Protein AF-A0A3S3IVM9-F1 (afdb_monomer_lite)

pLDDT: mean 96.52, std 1.85, range [87.75, 98.62]

Structure (mmCIF, N/CA/C/O backbone):
data_AF-A0A3S3IVM9-F1
#
_entry.id   AF-A0A3S3IVM9-F1
#
loop_
_atom_site.group_PDB
_atom_site.id
_atom_site.type_symbol
_atom_site.label_atom_id
_atom_site.label_alt_id
_atom_site.label_comp_id
_atom_site.label_asym_id
_atom_site.label_entity_id
_atom_site.label_seq_id
_atom_site.pdbx_PDB_ins_code
_atom_site.Cartn_x
_atom_site.Cartn_y
_atom_site.Cartn_z
_atom_site.occupancy
_atom_site.B_iso_or_equiv
_atom_site.auth_seq_id
_atom_site.auth_comp_id
_atom_site.auth_asym_id
_atom_site.auth_atom_id
_atom_site.pdbx_PDB_model_num
ATOM 1 N N . GLU A 1 1 ? -4.073 -0.630 16.841 1.00 87.75 1 GLU A N 1
ATOM 2 C CA . GLU A 1 1 ? -5.350 -0.385 17.554 1.00 87.75 1 GLU A CA 1
ATOM 3 C C . GLU A 1 1 ? -5.405 0.890 18.407 1.00 87.75 1 GLU A C 1
ATOM 5 O O . GLU A 1 1 ? -6.508 1.329 18.704 1.00 87.75 1 GLU A O 1
ATOM 10 N N . THR A 1 2 ? -4.285 1.530 18.776 1.00 96.75 2 THR A N 1
ATOM 11 C CA . THR A 1 2 ? -4.267 2.709 19.675 1.00 96.75 2 THR A CA 1
ATOM 12 C C . THR A 1 2 ? -5.289 3.794 19.318 1.00 96.75 2 THR A C 1
ATOM 14 O O . THR A 1 2 ? -6.079 4.181 20.171 1.00 96.75 2 THR A O 1
ATOM 17 N N . MET A 1 3 ? -5.333 4.231 18.053 1.00 97.06 3 MET A N 1
ATOM 18 C CA . MET A 1 3 ? -6.274 5.269 17.600 1.00 97.06 3 MET A CA 1
ATOM 19 C C . MET A 1 3 ? -7.740 4.830 17.684 1.00 97.06 3 MET A C 1
ATOM 21 O O . MET A 1 3 ? -8.604 5.631 18.023 1.00 97.06 3 MET A O 1
ATOM 25 N N . VAL A 1 4 ? -8.015 3.554 17.404 1.00 97.56 4 VAL A N 1
ATOM 26 C CA . VAL A 1 4 ? -9.370 2.990 17.457 1.00 97.56 4 VAL A CA 1
ATOM 27 C C . VAL A 1 4 ? -9.909 3.054 18.880 1.00 97.56 4 VAL A C 1
ATOM 29 O O . VAL A 1 4 ? -11.016 3.534 19.092 1.00 97.56 4 VAL A O 1
ATOM 32 N N . LEU A 1 5 ? -9.113 2.618 19.858 1.00 97.69 5 LEU A N 1
ATOM 33 C CA . LEU A 1 5 ? -9.516 2.615 21.264 1.00 97.69 5 LEU A CA 1
ATOM 34 C C . LEU A 1 5 ? -9.578 4.030 21.846 1.00 97.69 5 LEU A C 1
ATOM 36 O O . LEU A 1 5 ? -10.541 4.360 22.531 1.00 97.69 5 LEU A O 1
ATOM 40 N N . ALA A 1 6 ? -8.585 4.871 21.547 1.00 98.31 6 ALA A N 1
ATOM 41 C CA . ALA A 1 6 ? -8.508 6.230 22.082 1.00 98.31 6 ALA A CA 1
ATOM 42 C C . ALA A 1 6 ? -9.662 7.129 21.612 1.00 98.31 6 ALA A C 1
ATOM 44 O O . ALA A 1 6 ? -10.060 8.039 22.335 1.00 98.31 6 ALA A O 1
ATOM 45 N N . HIS A 1 7 ? -10.198 6.873 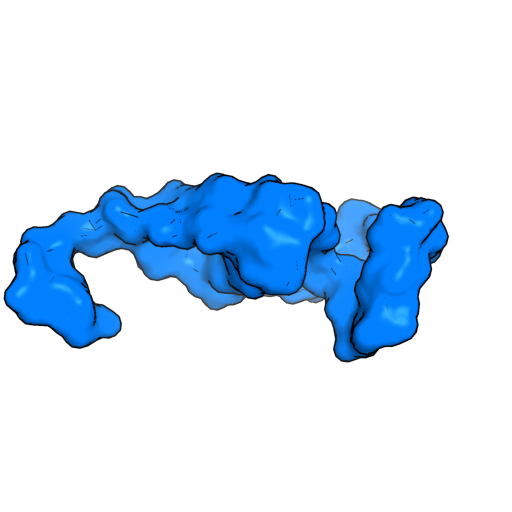20.415 1.00 97.75 7 HIS A N 1
ATOM 46 C CA . HIS A 1 7 ? -11.228 7.714 19.803 1.00 97.75 7 HIS A CA 1
ATOM 47 C C . HIS A 1 7 ? -12.554 6.989 19.541 1.00 97.75 7 HIS A C 1
ATOM 49 O O . HIS A 1 7 ? -13.441 7.575 18.927 1.00 97.75 7 HIS A O 1
ATOM 55 N N . GLY A 1 8 ? -12.709 5.737 19.986 1.00 97.38 8 GLY A N 1
ATOM 56 C CA . GLY A 1 8 ? -13.928 4.952 19.762 1.00 97.38 8 GLY A CA 1
ATOM 57 C C . GLY A 1 8 ? -14.278 4.780 18.279 1.00 97.38 8 GLY A C 1
ATOM 58 O O . GLY A 1 8 ? -15.450 4.857 17.918 1.00 97.38 8 GLY A O 1
ATOM 59 N N . LEU A 1 9 ? -13.273 4.605 17.413 1.00 97.31 9 LEU A N 1
ATOM 60 C CA . LEU A 1 9 ? -13.484 4.487 15.965 1.00 97.31 9 LEU A CA 1
ATOM 61 C C . LEU A 1 9 ? -14.103 3.131 15.604 1.00 97.31 9 L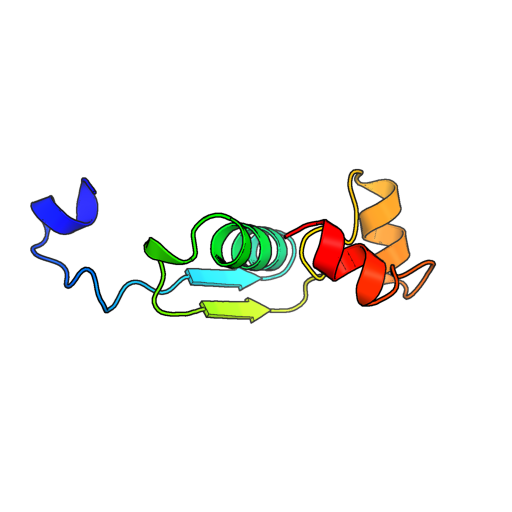EU A C 1
ATOM 63 O O . LEU A 1 9 ? -13.797 2.107 16.217 1.00 97.31 9 LEU A O 1
ATOM 67 N N . ASP A 1 10 ? -14.931 3.115 14.562 1.00 97.31 10 ASP A N 1
ATOM 68 C CA 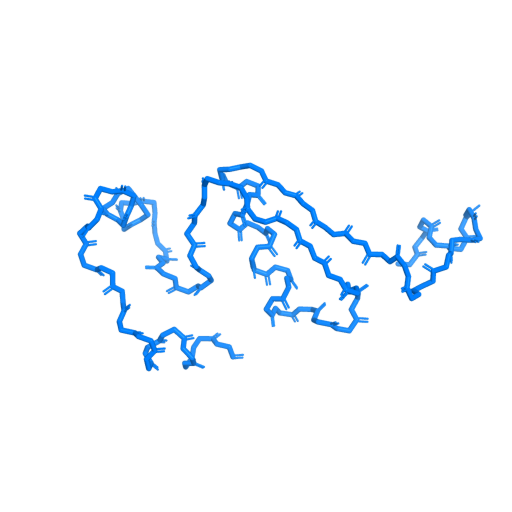. ASP A 1 10 ? -15.483 1.881 14.003 1.00 97.31 10 ASP A CA 1
ATOM 69 C C . ASP A 1 10 ? -14.392 1.102 13.248 1.00 97.31 10 ASP A C 1
ATOM 71 O O . ASP A 1 10 ? -13.826 1.592 12.267 1.00 97.31 10 ASP A O 1
ATOM 75 N N . ARG A 1 11 ? -14.104 -0.125 13.703 1.00 96.12 11 ARG A N 1
ATOM 76 C CA . ARG A 1 11 ? -13.109 -1.012 13.080 1.00 96.12 11 ARG A CA 1
ATOM 77 C C . ARG A 1 11 ? -13.497 -1.424 11.660 1.00 96.12 11 ARG A C 1
ATOM 79 O O . ARG A 1 11 ? -12.605 -1.624 10.849 1.00 96.12 11 ARG A O 1
ATOM 86 N N . GLY A 1 12 ? -14.792 -1.501 11.350 1.00 96.62 12 GLY A N 1
ATOM 87 C CA . GLY A 1 12 ? -15.291 -1.836 10.012 1.00 96.62 12 GLY A CA 1
ATOM 88 C C . GLY A 1 12 ? -15.300 -0.655 9.038 1.00 96.62 12 GLY A C 1
ATOM 89 O O . GLY A 1 12 ? -15.851 -0.762 7.949 1.00 96.62 12 GLY A O 1
ATOM 90 N N . ARG A 1 13 ? -14.759 0.509 9.427 1.00 97.44 13 ARG A N 1
ATOM 91 C CA . ARG A 1 13 ? -14.740 1.732 8.601 1.00 97.44 13 ARG A CA 1
ATOM 92 C C . ARG A 1 13 ? -13.364 2.383 8.557 1.00 97.44 13 ARG A C 1
ATOM 94 O O . ARG A 1 13 ? -13.239 3.609 8.574 1.00 97.44 13 ARG A O 1
ATOM 101 N N . ILE A 1 14 ? -12.324 1.562 8.516 1.00 98.12 14 ILE A N 1
ATOM 102 C CA . ILE A 1 14 ? -10.947 2.022 8.366 1.00 98.12 14 ILE A CA 1
ATOM 103 C C . ILE A 1 14 ? -10.574 1.927 6.888 1.00 98.12 14 ILE A C 1
ATOM 105 O O . ILE A 1 14 ? -10.653 0.862 6.282 1.00 98.12 14 ILE A O 1
ATOM 109 N N . PHE A 1 15 ? -10.153 3.053 6.317 1.00 98.44 15 PHE A N 1
ATOM 110 C CA . PHE A 1 15 ? -9.756 3.158 4.916 1.00 98.44 15 PHE A CA 1
ATOM 111 C C . PHE A 1 15 ? -8.341 3.715 4.806 1.00 98.44 15 PHE A C 1
ATOM 113 O O . PHE A 1 15 ? -7.892 4.475 5.667 1.00 98.44 15 PHE A O 1
ATOM 120 N N . ILE A 1 16 ? -7.651 3.373 3.722 1.00 98.62 16 ILE A N 1
ATOM 121 C CA . ILE A 1 16 ? -6.303 3.865 3.429 1.00 98.62 16 ILE A CA 1
ATOM 122 C C . ILE A 1 16 ? -6.228 4.471 2.028 1.00 98.62 16 ILE A C 1
ATOM 124 O O . ILE A 1 16 ? -6.846 3.997 1.080 1.00 98.62 16 ILE A O 1
ATOM 128 N N . THR A 1 17 ? -5.482 5.560 1.887 1.00 98.56 17 THR A N 1
ATOM 129 C CA . THR A 1 17 ? -5.274 6.227 0.600 1.00 98.56 17 THR A CA 1
ATOM 130 C C . THR A 1 17 ? -3.875 6.815 0.523 1.00 98.56 17 THR A C 1
ATOM 132 O O . THR A 1 17 ? -3.265 7.128 1.550 1.00 98.56 17 THR A O 1
ATOM 135 N N . GLY A 1 18 ? -3.371 6.997 -0.694 1.00 98.50 18 GLY A N 1
ATOM 136 C CA . GLY A 1 18 ? -2.078 7.621 -0.911 1.00 98.50 18 GLY A CA 1
ATOM 137 C C . GLY A 1 18 ? -1.765 7.914 -2.374 1.00 98.50 18 GLY A C 1
ATOM 138 O O . GLY A 1 18 ? -2.320 7.315 -3.295 1.00 98.50 18 GLY A O 1
ATOM 139 N N . LEU A 1 19 ? -0.826 8.843 -2.563 1.00 98.25 19 LEU A N 1
ATOM 140 C CA . LEU A 1 19 ? -0.334 9.312 -3.858 1.00 98.25 19 LEU A CA 1
ATOM 141 C C . LEU A 1 19 ? 1.105 8.841 -4.097 1.00 98.25 19 LEU A C 1
ATOM 143 O O . LEU A 1 19 ? 1.929 8.912 -3.183 1.00 98.25 19 LEU A O 1
ATOM 147 N N . SER A 1 20 ? 1.440 8.432 -5.323 1.00 95.75 20 SER A N 1
ATOM 148 C CA . SER A 1 20 ? 2.813 8.081 -5.720 1.00 95.75 20 SER A CA 1
ATOM 149 C C . SER A 1 20 ? 3.379 6.957 -4.840 1.00 95.75 20 SER A C 1
ATOM 151 O O . SER A 1 20 ? 2.790 5.872 -4.775 1.00 95.75 20 SER A O 1
ATOM 153 N N . ALA A 1 21 ? 4.467 7.206 -4.109 1.00 95.19 21 ALA A N 1
ATOM 154 C CA . ALA A 1 21 ? 5.009 6.280 -3.117 1.00 95.19 21 ALA A CA 1
ATOM 155 C C . ALA A 1 21 ? 3.986 5.927 -2.019 1.00 95.19 21 ALA A C 1
ATOM 157 O O . ALA A 1 21 ? 3.903 4.776 -1.598 1.00 95.19 21 ALA A O 1
ATOM 158 N N . GLY A 1 22 ? 3.142 6.879 -1.609 1.00 98.12 22 GLY A N 1
ATOM 159 C CA . GLY A 1 22 ? 2.042 6.622 -0.676 1.00 98.12 22 GLY A CA 1
ATOM 160 C C . GLY A 1 22 ? 0.952 5.733 -1.278 1.00 98.12 22 GLY A C 1
ATOM 161 O O . GLY A 1 22 ? 0.348 4.931 -0.570 1.00 98.12 22 GLY A O 1
ATOM 162 N N . GLY A 1 23 ? 0.730 5.814 -2.592 1.00 98.00 23 GLY A N 1
ATOM 163 C CA . GLY A 1 23 ? -0.162 4.896 -3.302 1.00 98.00 23 GLY A CA 1
ATOM 164 C C . GLY A 1 23 ? 0.410 3.477 -3.355 1.00 98.00 23 GLY A C 1
ATOM 165 O O . GLY A 1 23 ? -0.334 2.511 -3.212 1.00 98.00 23 GLY A O 1
ATOM 166 N N . ALA A 1 24 ? 1.737 3.345 -3.455 1.00 96.81 24 ALA A N 1
ATOM 167 C CA . ALA A 1 24 ? 2.400 2.042 -3.485 1.00 96.81 24 ALA A CA 1
ATOM 168 C C . ALA A 1 24 ? 2.291 1.385 -2.109 1.00 96.81 24 ALA A C 1
ATOM 170 O O . ALA A 1 24 ? 1.954 0.208 -1.998 1.00 96.81 24 ALA A O 1
ATOM 171 N N . MET A 1 25 ? 2.477 2.185 -1.055 1.00 97.81 25 MET A N 1
ATOM 172 C CA . MET A 1 25 ? 2.224 1.764 0.318 1.00 97.81 25 MET A CA 1
ATOM 173 C C . MET A 1 25 ? 0.753 1.396 0.536 1.00 97.81 25 MET A C 1
ATOM 175 O O . MET A 1 25 ? 0.469 0.377 1.151 1.00 97.81 25 MET A O 1
ATOM 179 N N . THR A 1 26 ? -0.187 2.166 -0.018 1.00 98.62 26 THR A N 1
ATOM 180 C CA . THR A 1 26 ? -1.622 1.840 0.043 1.00 98.62 26 THR A CA 1
ATOM 181 C C . THR A 1 26 ? -1.903 0.479 -0.595 1.00 98.62 26 THR A C 1
ATOM 183 O O . THR A 1 26 ? -2.564 -0.354 0.018 1.00 98.62 26 THR A O 1
ATOM 186 N N . SER A 1 27 ? -1.346 0.207 -1.781 1.00 97.56 27 SER A N 1
ATOM 187 C CA . SER A 1 27 ? -1.479 -1.099 -2.436 1.00 97.56 27 SER A CA 1
ATOM 188 C C . SER A 1 27 ? -0.872 -2.231 -1.609 1.00 97.56 27 SER A C 1
ATOM 190 O O . SER A 1 27 ? -1.458 -3.307 -1.557 1.00 97.56 27 SER A O 1
ATOM 192 N N . ALA A 1 28 ? 0.283 -2.007 -0.976 1.00 97.19 28 ALA A N 1
ATOM 193 C CA . ALA A 1 28 ? 0.928 -3.004 -0.126 1.00 97.19 28 ALA A CA 1
ATOM 194 C C . ALA A 1 28 ? 0.110 -3.301 1.135 1.00 97.19 28 ALA A C 1
ATOM 196 O O . ALA A 1 28 ? -0.065 -4.459 1.494 1.00 97.19 28 ALA A O 1
ATOM 197 N N . MET A 1 29 ? -0.439 -2.273 1.781 1.00 98.19 29 MET A N 1
ATOM 198 C CA . MET A 1 29 ? -1.251 -2.446 2.984 1.00 98.19 29 MET A CA 1
ATOM 199 C C . MET A 1 29 ? -2.562 -3.179 2.695 1.00 98.19 29 MET A C 1
ATOM 201 O O . MET A 1 29 ? -2.927 -4.063 3.459 1.00 98.19 29 MET A O 1
ATOM 205 N N . LEU A 1 30 ? -3.237 -2.868 1.582 1.00 97.56 30 LEU A N 1
ATOM 206 C CA . LEU A 1 30 ? -4.452 -3.583 1.170 1.00 97.56 30 LEU A CA 1
ATOM 207 C C . LEU A 1 30 ? -4.177 -5.053 0.816 1.00 97.56 30 LEU A C 1
ATOM 209 O O . LEU A 1 30 ? -5.022 -5.904 1.064 1.00 97.56 30 LEU A O 1
ATOM 213 N N . ALA A 1 31 ? -3.005 -5.352 0.247 1.00 96.81 31 ALA A N 1
ATOM 214 C CA . ALA A 1 31 ? -2.598 -6.715 -0.083 1.00 96.81 31 ALA A CA 1
ATOM 215 C C . ALA A 1 31 ? -2.194 -7.533 1.156 1.00 96.81 31 ALA A C 1
ATOM 217 O O . ALA A 1 31 ? -2.593 -8.684 1.293 1.00 96.81 31 ALA A O 1
ATOM 218 N N . CYS A 1 32 ? -1.396 -6.945 2.051 1.00 96.94 32 CYS A N 1
ATOM 219 C CA . CYS A 1 32 ? -0.804 -7.647 3.191 1.00 96.94 32 CYS A CA 1
ATOM 220 C C . CYS A 1 32 ? -1.658 -7.634 4.464 1.00 96.94 32 CYS A C 1
ATOM 222 O O . CYS A 1 32 ? -1.437 -8.481 5.324 1.00 96.94 32 CYS A O 1
ATOM 224 N N . TYR A 1 33 ? -2.577 -6.675 4.604 1.00 97.12 33 TYR A N 1
ATOM 225 C CA . TYR A 1 33 ? -3.408 -6.491 5.800 1.00 97.12 33 TYR A CA 1
ATOM 226 C C . TYR A 1 33 ? -4.890 -6.256 5.451 1.00 97.12 33 TYR A C 1
ATOM 228 O O . TYR A 1 33 ? -5.475 -5.247 5.872 1.00 97.12 33 TYR A O 1
ATOM 236 N N . PRO A 1 34 ? -5.518 -7.139 4.649 1.00 96.19 34 PRO A N 1
ATOM 237 C CA . PRO A 1 34 ? -6.907 -6.969 4.223 1.00 96.19 34 PRO A CA 1
ATOM 238 C C . PRO A 1 34 ? -7.906 -6.989 5.390 1.00 96.19 34 PRO A C 1
ATOM 240 O O . PRO A 1 34 ? -9.004 -6.464 5.269 1.00 96.19 34 PRO A O 1
ATOM 243 N N . GLU A 1 35 ? -7.541 -7.559 6.537 1.00 95.81 35 GLU A N 1
ATOM 244 C CA . GLU A 1 35 ? -8.363 -7.597 7.747 1.00 95.81 35 GLU A CA 1
ATOM 245 C C . GLU A 1 35 ? -8.444 -6.253 8.486 1.00 95.81 35 GLU A C 1
ATOM 247 O O . GLU A 1 35 ? -9.295 -6.083 9.357 1.00 95.81 35 GLU A O 1
ATOM 252 N N . ILE A 1 36 ? -7.544 -5.312 8.176 1.00 96.50 36 ILE A N 1
ATOM 253 C CA . ILE A 1 36 ? -7.487 -3.998 8.831 1.00 96.50 36 ILE A CA 1
ATOM 254 C C . ILE A 1 36 ? -8.324 -2.963 8.080 1.00 96.50 36 ILE A C 1
ATOM 256 O O . ILE A 1 36 ? -8.908 -2.081 8.711 1.00 96.50 36 ILE A O 1
ATOM 260 N N . PHE A 1 37 ? -8.338 -3.024 6.748 1.00 97.69 37 PHE A N 1
ATOM 261 C CA . PHE A 1 37 ? -8.918 -1.984 5.904 1.00 97.69 37 PHE A CA 1
ATOM 262 C C . PHE A 1 37 ? -10.141 -2.504 5.159 1.00 97.69 37 PHE A C 1
ATOM 264 O O . PHE A 1 37 ? -10.039 -3.442 4.379 1.00 97.69 37 PHE A O 1
ATOM 271 N N . GLU A 1 38 ? -11.267 -1.810 5.308 1.00 97.88 38 GLU A N 1
ATOM 272 C CA . GLU A 1 38 ? -12.490 -2.091 4.542 1.00 97.88 38 GLU A CA 1
ATOM 273 C C . GLU A 1 38 ? -12.319 -1.727 3.054 1.00 97.88 38 GLU A C 1
ATOM 275 O O . GLU A 1 38 ? -13.000 -2.240 2.171 1.00 97.88 38 GLU A O 1
ATOM 280 N N . GLY A 1 39 ? -11.377 -0.830 2.752 1.00 97.62 39 GLY A N 1
ATOM 281 C CA . GLY A 1 39 ? -11.001 -0.491 1.387 1.00 97.62 39 GLY A CA 1
ATOM 282 C C . GLY A 1 39 ? -9.985 0.642 1.313 1.00 97.62 39 GLY A C 1
ATOM 283 O O . GLY A 1 39 ? -9.467 1.129 2.322 1.00 97.62 39 GLY A O 1
ATOM 284 N N . GLY A 1 40 ? -9.705 1.103 0.096 1.00 97.56 40 GLY A N 1
ATOM 285 C CA . GLY A 1 40 ? -8.775 2.204 -0.103 1.00 97.56 40 GLY A CA 1
ATOM 286 C C . GLY A 1 40 ? -8.705 2.742 -1.525 1.00 97.56 40 GLY A C 1
ATOM 287 O O . GLY A 1 40 ? -9.320 2.202 -2.443 1.00 97.56 40 GLY A O 1
ATOM 288 N N . ALA A 1 41 ? -7.943 3.822 -1.695 1.00 98.38 41 ALA A N 1
ATOM 289 C CA . ALA A 1 41 ? -7.740 4.489 -2.979 1.00 98.38 41 ALA A CA 1
ATOM 290 C C . ALA A 1 41 ? -6.246 4.633 -3.299 1.00 98.38 41 ALA A C 1
ATOM 292 O O . ALA A 1 41 ? -5.486 5.263 -2.564 1.00 98.38 41 ALA A O 1
ATOM 293 N N . ILE A 1 42 ? -5.826 4.059 -4.426 1.00 98.38 42 ILE A N 1
ATOM 294 C CA . ILE A 1 42 ? -4.438 4.078 -4.894 1.00 98.38 42 ILE A CA 1
ATOM 295 C C . ILE A 1 42 ? -4.320 5.117 -6.009 1.00 98.38 42 ILE A C 1
ATOM 297 O O . ILE A 1 42 ? -4.942 4.969 -7.059 1.00 98.38 42 ILE A O 1
ATOM 301 N N . ILE A 1 43 ? -3.519 6.165 -5.799 1.00 98.06 43 ILE A N 1
ATOM 302 C CA . ILE A 1 43 ? -3.418 7.291 -6.737 1.00 98.06 43 ILE A CA 1
ATOM 303 C C . ILE A 1 43 ? -2.001 7.378 -7.314 1.00 98.06 43 ILE A C 1
ATOM 305 O O . ILE A 1 43 ? -1.020 7.441 -6.572 1.00 98.06 43 ILE A O 1
ATOM 309 N N . ALA A 1 44 ? -1.902 7.415 -8.649 1.00 95.94 44 ALA A N 1
ATOM 310 C CA . ALA A 1 44 ? -0.653 7.549 -9.411 1.00 95.94 44 ALA A CA 1
ATOM 311 C C . ALA A 1 44 ? 0.460 6.597 -8.932 1.00 95.94 44 ALA A C 1
ATOM 313 O O . ALA A 1 44 ? 1.551 7.034 -8.573 1.00 95.94 44 ALA A O 1
ATOM 314 N N . SER A 1 45 ? 0.165 5.298 -8.874 1.00 95.38 45 SER A N 1
ATOM 315 C CA . SER A 1 45 ? 1.074 4.299 -8.311 1.00 95.38 45 SER A CA 1
ATOM 316 C C . SER A 1 45 ? 1.147 3.012 -9.134 1.00 95.38 45 SER A C 1
ATOM 318 O O . SER A 1 45 ? 0.599 2.941 -10.231 1.00 95.38 45 SER A O 1
ATOM 320 N N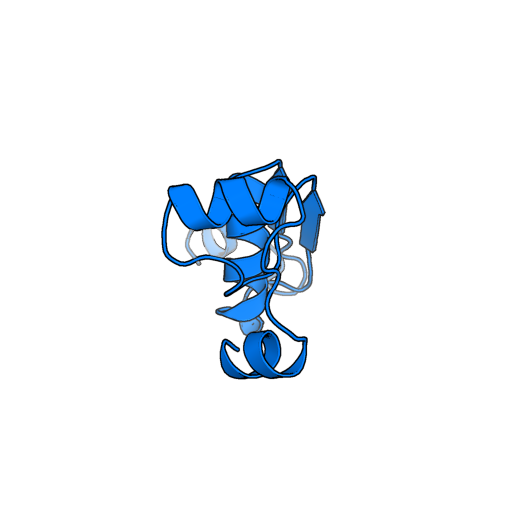 . LEU A 1 46 ? 1.850 2.008 -8.608 1.00 95.50 46 LEU A N 1
ATOM 321 C CA . LEU A 1 46 ? 2.077 0.706 -9.227 1.00 95.50 46 LEU A CA 1
ATOM 322 C C . LEU A 1 46 ? 1.424 -0.421 -8.404 1.00 95.50 46 LEU A C 1
ATOM 324 O O . LEU A 1 46 ? 1.287 -0.274 -7.187 1.00 95.50 46 LEU A O 1
ATOM 328 N N . PRO A 1 47 ? 1.073 -1.565 -9.026 1.00 95.88 47 PRO A N 1
ATOM 329 C CA . PRO A 1 47 ? 0.565 -2.732 -8.308 1.00 95.88 47 PRO A CA 1
ATOM 330 C C . PRO A 1 47 ? 1.545 -3.253 -7.250 1.00 95.88 47 PRO A C 1
ATOM 332 O O . PRO A 1 47 ? 2.767 -3.195 -7.438 1.00 95.88 47 PRO A O 1
ATOM 335 N N . TYR A 1 48 ? 1.020 -3.834 -6.171 1.00 96.81 48 TYR A N 1
ATOM 336 C CA . TYR A 1 48 ? 1.831 -4.561 -5.196 1.00 96.81 48 TYR A CA 1
ATOM 337 C C . TYR A 1 48 ? 2.662 -5.669 -5.870 1.00 96.81 48 TYR A C 1
ATOM 339 O O . TYR A 1 48 ? 2.195 -6.355 -6.777 1.00 96.81 48 TYR A O 1
ATOM 347 N N . GLY A 1 49 ? 3.930 -5.801 -5.469 1.00 95.62 49 GLY A N 1
ATOM 348 C CA . GLY A 1 49 ? 4.869 -6.770 -6.049 1.00 95.62 49 GLY A CA 1
ATOM 349 C C . GLY A 1 49 ? 5.432 -6.410 -7.434 1.00 95.62 49 GLY A C 1
ATOM 350 O O . GLY A 1 49 ? 6.230 -7.176 -7.973 1.00 95.62 49 GLY A O 1
ATOM 351 N N . SER A 1 50 ? 5.072 -5.257 -8.013 1.00 96.75 50 SER A N 1
ATOM 352 C CA . SER A 1 50 ? 5.528 -4.847 -9.357 1.00 96.75 50 SER A CA 1
ATOM 353 C C . SER A 1 50 ? 7.022 -4.500 -9.460 1.00 96.75 50 SER A C 1
ATOM 355 O O . SER A 1 50 ? 7.617 -4.624 -10.537 1.00 96.75 50 SER A O 1
ATOM 357 N N . ALA A 1 51 ? 7.625 -4.076 -8.348 1.00 96.38 51 ALA A N 1
ATOM 358 C CA . ALA A 1 51 ? 9.035 -3.728 -8.225 1.00 96.38 51 ALA A CA 1
ATOM 359 C C . ALA A 1 51 ? 9.544 -4.054 -6.814 1.00 96.38 51 ALA A C 1
ATOM 361 O O . ALA A 1 51 ? 8.823 -3.895 -5.829 1.00 96.38 51 ALA A O 1
ATOM 362 N N . LYS A 1 52 ? 10.801 -4.487 -6.719 1.00 94.00 52 LYS A N 1
ATOM 363 C CA . LYS A 1 52 ? 11.519 -4.762 -5.464 1.00 94.00 52 LYS A CA 1
ATOM 364 C C . LYS A 1 52 ? 12.659 -3.779 -5.215 1.00 94.00 52 LYS A C 1
ATOM 366 O O . LYS A 1 52 ? 13.228 -3.759 -4.128 1.00 94.00 52 LYS A O 1
ATOM 371 N N . THR A 1 53 ? 13.000 -2.972 -6.216 1.00 95.50 53 THR A N 1
ATOM 372 C CA . THR A 1 53 ? 14.075 -1.981 -6.147 1.00 95.50 53 THR A CA 1
ATOM 373 C C . THR A 1 53 ? 13.632 -0.645 -6.742 1.00 95.50 53 THR A C 1
ATOM 375 O O . THR A 1 53 ? 12.678 -0.572 -7.518 1.00 95.50 53 THR A O 1
ATOM 378 N N . VAL A 1 54 ? 14.344 0.430 -6.392 1.00 95.00 54 VAL 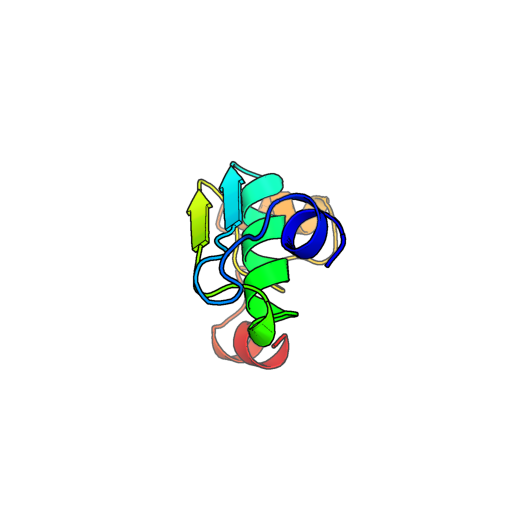A N 1
ATOM 379 C CA . VAL A 1 54 ? 14.067 1.776 -6.918 1.00 95.00 54 VAL A CA 1
ATOM 380 C C . VAL A 1 54 ? 14.208 1.849 -8.449 1.00 95.00 54 VAL A C 1
ATOM 382 O O . VAL A 1 54 ? 13.300 2.389 -9.082 1.00 95.00 54 VAL A O 1
ATOM 385 N N . PRO A 1 55 ? 15.266 1.297 -9.083 1.00 96.81 55 PRO A N 1
ATOM 386 C CA . PRO A 1 55 ? 15.366 1.295 -10.544 1.00 96.81 55 PRO A CA 1
ATOM 387 C C . PRO A 1 55 ? 14.201 0.571 -11.226 1.00 96.81 55 PRO A C 1
ATOM 389 O O . PRO A 1 55 ? 13.608 1.119 -12.153 1.00 96.81 55 PRO A O 1
ATOM 392 N N . GLU A 1 56 ? 13.809 -0.605 -10.721 1.00 96.62 56 GLU A N 1
ATOM 393 C CA . GLU A 1 56 ? 12.652 -1.336 -11.251 1.00 96.62 56 GLU A CA 1
ATOM 394 C C . GLU A 1 56 ? 11.375 -0.498 -11.177 1.00 96.62 56 GLU A C 1
ATOM 396 O O . GLU A 1 56 ? 10.608 -0.476 -12.137 1.00 96.62 56 GLU A O 1
ATOM 401 N N . ALA A 1 57 ? 11.154 0.218 -10.070 1.00 95.94 57 ALA A N 1
ATOM 402 C CA . ALA A 1 57 ? 9.983 1.072 -9.911 1.00 95.94 57 ALA A CA 1
ATOM 403 C C . ALA A 1 57 ? 9.932 2.168 -10.987 1.00 95.94 57 ALA A C 1
ATOM 405 O O . ALA A 1 57 ? 8.888 2.368 -11.608 1.00 95.94 57 ALA A O 1
ATOM 406 N N . PHE A 1 58 ? 11.059 2.830 -11.270 1.00 96.19 58 PHE A N 1
ATOM 407 C CA . PHE A 1 58 ? 11.128 3.825 -12.344 1.00 96.19 58 PHE A CA 1
ATOM 408 C C . PHE A 1 58 ? 10.895 3.219 -13.729 1.00 96.19 58 PHE A C 1
ATOM 410 O O . PHE A 1 58 ? 10.213 3.833 -14.551 1.00 96.19 58 PHE A O 1
ATOM 417 N N . ASP A 1 59 ? 11.405 2.018 -13.995 1.00 97.62 59 ASP A N 1
ATOM 418 C CA . ASP A 1 59 ? 11.135 1.325 -15.255 1.00 97.62 59 ASP A CA 1
ATOM 419 C C . ASP A 1 59 ? 9.650 0.975 -15.397 1.00 97.62 59 ASP A C 1
ATOM 421 O O . ASP A 1 59 ? 9.067 1.209 -16.458 1.00 97.62 59 ASP A O 1
ATOM 425 N N . ARG A 1 60 ? 8.997 0.512 -14.322 1.00 96.31 60 ARG A N 1
ATOM 426 C CA . ARG A 1 60 ? 7.553 0.215 -14.329 1.00 96.31 60 ARG A CA 1
ATOM 427 C C . ARG A 1 60 ? 6.720 1.470 -14.559 1.00 96.31 60 ARG A C 1
ATOM 429 O O . ARG A 1 60 ? 5.783 1.430 -15.349 1.00 96.31 60 ARG A O 1
ATOM 436 N N . MET A 1 61 ? 7.090 2.595 -13.942 1.00 95.25 61 MET A N 1
ATOM 437 C CA . MET A 1 61 ? 6.428 3.890 -14.162 1.00 95.25 61 MET A CA 1
ATOM 438 C C . MET A 1 61 ? 6.528 4.367 -15.616 1.00 95.25 61 MET A C 1
ATOM 440 O O . MET A 1 61 ? 5.632 5.054 -16.096 1.00 95.25 61 MET A O 1
ATOM 444 N N . ARG A 1 62 ? 7.590 3.982 -16.333 1.00 96.31 62 ARG A N 1
ATOM 445 C CA . ARG A 1 62 ? 7.754 4.243 -17.773 1.00 96.31 62 ARG A CA 1
ATOM 446 C C . ARG A 1 62 ? 7.050 3.210 -18.662 1.00 96.31 62 ARG A C 1
ATOM 448 O O . ARG A 1 62 ? 7.135 3.312 -19.879 1.00 96.31 62 ARG A O 1
ATOM 455 N N . GLY A 1 63 ? 6.366 2.226 -18.078 1.00 95.00 63 GLY A N 1
ATOM 456 C CA . GLY A 1 63 ? 5.673 1.156 -18.797 1.00 95.00 63 GLY A CA 1
ATOM 457 C C . GLY A 1 63 ? 6.563 -0.025 -19.192 1.00 95.00 63 GLY A C 1
ATOM 458 O O . GLY A 1 63 ? 6.132 -0.889 -19.952 1.00 95.00 63 GLY A O 1
ATOM 459 N N . HIS A 1 64 ? 7.796 -0.105 -18.690 1.00 97.31 64 HIS A N 1
ATOM 460 C CA . HIS A 1 64 ? 8.732 -1.163 -19.057 1.00 97.31 64 HIS A CA 1
ATOM 461 C C . HIS A 1 64 ? 8.692 -2.338 -18.079 1.00 97.31 64 HIS A C 1
ATOM 463 O O . HIS A 1 64 ? 8.733 -2.163 -16.863 1.00 97.31 64 HIS A O 1
ATOM 469 N N . GLY A 1 65 ? 8.663 -3.558 -18.628 1.00 95.56 65 GLY A N 1
ATOM 470 C CA . GLY A 1 65 ? 8.787 -4.835 -17.912 1.00 95.56 65 GLY A CA 1
ATOM 471 C C . GLY A 1 65 ? 7.757 -5.080 -16.801 1.00 95.56 65 GLY A C 1
ATOM 472 O O . GLY A 1 65 ? 8.061 -5.756 -15.820 1.00 95.56 65 GLY A O 1
ATOM 473 N N . MET A 1 66 ? 6.547 -4.538 -16.945 1.00 95.75 66 MET A N 1
ATOM 474 C CA . MET A 1 66 ? 5.440 -4.836 -16.035 1.00 95.75 66 MET A CA 1
ATOM 475 C C . MET A 1 66 ? 5.259 -6.354 -15.864 1.00 95.75 66 MET A C 1
ATOM 477 O O . MET A 1 66 ? 5.189 -7.066 -16.871 1.00 95.75 66 MET A O 1
ATOM 481 N N . PRO A 1 67 ? 5.188 -6.871 -14.622 1.00 95.56 67 PRO A N 1
ATOM 482 C CA . PRO A 1 67 ? 4.924 -8.286 -14.407 1.00 95.56 67 PRO A CA 1
ATOM 483 C C . PRO A 1 67 ? 3.553 -8.680 -14.953 1.00 95.56 67 PRO A C 1
ATOM 485 O O . PRO A 1 67 ? 2.602 -7.900 -14.918 1.00 95.56 67 PRO A O 1
ATOM 488 N N . SER A 1 68 ? 3.447 -9.919 -15.424 1.00 96.44 68 SER A N 1
ATOM 489 C CA . SER A 1 68 ? 2.155 -10.510 -15.770 1.00 96.44 68 SER A CA 1
ATOM 490 C C . SER A 1 68 ? 1.240 -10.581 -14.548 1.00 96.44 68 SER A C 1
ATOM 492 O O . SER A 1 68 ? 1.708 -10.717 -13.416 1.00 96.44 68 SER A O 1
ATOM 494 N N . GLU A 1 69 ? -0.071 -10.596 -14.778 1.00 95.50 69 GLU A N 1
ATOM 495 C CA . GLU A 1 69 ? -1.076 -10.807 -13.729 1.00 95.50 69 GLU A CA 1
ATOM 496 C C . GLU A 1 69 ? -0.758 -12.040 -12.871 1.00 95.50 69 GLU A C 1
ATOM 498 O O . GLU A 1 69 ? -0.761 -11.970 -11.647 1.00 95.50 69 GLU A O 1
ATOM 503 N N . ARG A 1 70 ? -0.348 -13.152 -13.499 1.00 97.38 70 ARG A N 1
ATOM 504 C CA . ARG A 1 70 ? 0.058 -14.371 -12.783 1.00 97.38 70 ARG A CA 1
ATOM 505 C C . ARG A 1 70 ? 1.255 -14.150 -11.855 1.00 97.38 70 ARG A C 1
ATOM 507 O O . ARG A 1 70 ? 1.357 -14.820 -10.831 1.00 97.38 70 ARG A O 1
ATOM 514 N N . GLN A 1 71 ? 2.198 -13.284 -12.221 1.00 95.62 71 GLN A N 1
ATOM 515 C CA . GLN A 1 71 ? 3.332 -12.946 -11.357 1.00 95.62 71 GLN A CA 1
ATOM 516 C C . GLN A 1 71 ? 2.901 -12.049 -10.196 1.00 95.62 71 GLN A C 1
ATOM 518 O O . GLN A 1 71 ? 3.376 -12.267 -9.087 1.00 95.62 71 GLN A O 1
ATOM 523 N N . LEU A 1 72 ? 1.990 -11.103 -10.434 1.00 95.56 72 LEU A N 1
ATOM 524 C CA . LEU A 1 72 ? 1.427 -10.251 -9.383 1.00 95.56 72 LEU A CA 1
ATOM 525 C C . LEU A 1 72 ? 0.590 -11.070 -8.391 1.00 95.56 72 LEU A C 1
ATOM 527 O O . LEU A 1 72 ? 0.767 -10.934 -7.189 1.00 95.56 72 LEU A O 1
ATOM 531 N N . GLN A 1 73 ? -0.229 -12.005 -8.877 1.00 95.38 73 GLN A N 1
ATOM 532 C CA . GLN A 1 73 ? -1.043 -12.878 -8.028 1.00 95.38 73 GLN A CA 1
ATOM 533 C C . GLN A 1 73 ? -0.198 -13.787 -7.125 1.00 95.38 73 GLN A C 1
ATOM 535 O O . GLN A 1 73 ? -0.637 -14.146 -6.044 1.00 95.38 73 GLN A O 1
ATOM 540 N N . LYS A 1 74 ? 1.014 -14.160 -7.557 1.00 95.25 74 LYS A N 1
ATOM 541 C CA . LYS A 1 74 ? 1.967 -14.922 -6.731 1.00 95.25 74 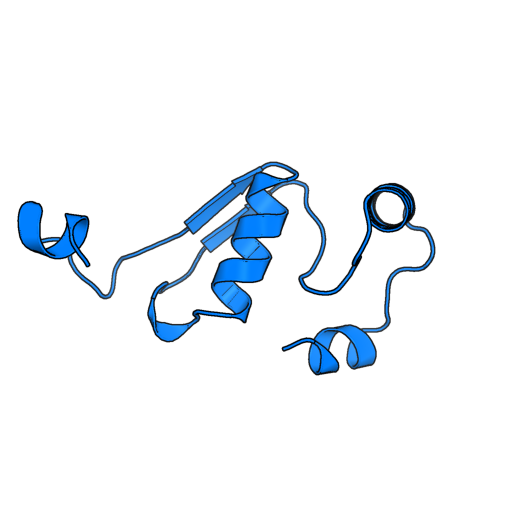LYS A CA 1
ATOM 542 C C . LYS A 1 74 ? 2.627 -14.088 -5.629 1.00 95.25 74 LYS A C 1
ATOM 544 O O . LYS A 1 74 ? 3.330 -14.664 -4.805 1.00 95.25 74 LYS A O 1
ATOM 549 N N . ALA A 1 75 ? 2.524 -12.762 -5.700 1.00 90.69 75 ALA A N 1
ATOM 550 C CA . ALA A 1 75 ? 3.086 -11.867 -4.698 1.00 90.69 75 ALA A CA 1
ATOM 551 C C . ALA A 1 75 ? 2.120 -11.609 -3.532 1.00 90.69 75 ALA A C 1
ATOM 553 O O . ALA A 1 75 ? 2.595 -11.178 -2.487 1.00 90.69 75 ALA A O 1
ATOM 554 N N . LEU A 1 76 ? 0.818 -11.859 -3.725 1.00 89.25 76 LEU A N 1
ATOM 555 C CA . LEU A 1 76 ? -0.202 -11.898 -2.672 1.00 89.25 76 LEU A CA 1
ATOM 556 C C . LEU A 1 76 ? -0.038 -13.163 -1.820 1.00 89.25 76 LEU A C 1
ATOM 558 O O . LEU A 1 76 ? -0.200 -13.048 -0.588 1.00 89.25 76 LEU A O 1
#

Secondary structure (DSSP, 8-state):
-HHHHHHT--GGG-EEEEETHHHHHHHHHHHH-TTT-SEEEEES---TTS-SSHHHHHHHHTT-SPPPHHHHHTT-

Foldseek 3Di:
DVVCVVPVDDQLAAEAEDAEVSLQVNQVCCVPPVSRHNYYYRHLYDHHPQDDDPVSRVCVSVVHPGDDPVNSVVND

Radius of gyration: 14.52 Å; chains: 1; bounding box: 31×24×41 Å

Sequence (76 aa):
ETMVLAHGLDRGRIFITGLSAGGAMTSAMLACYPEIFEGGAIIASLPYGSAKTVPEAFDRMRGHGMPSERQLQKAL